Protein AF-0000000083204564 (afdb_homodimer)

Structure (mmCIF, N/CA/C/O backbone):
data_AF-0000000083204564-model_v1
#
loop_
_entity.id
_entity.type
_entity.pdbx_description
1 polymer 'Helix-turn-helix transcriptional regulator'
#
loop_
_atom_site.group_PDB
_atom_site.id
_atom_site.type_symbol
_atom_site.label_atom_id
_atom_site.label_alt_id
_atom_site.label_comp_id
_atom_site.label_asym_id
_atom_site.label_entity_id
_atom_site.label_seq_id
_atom_site.pdbx_PDB_ins_code
_atom_site.Cartn_x
_atom_site.Cartn_y
_atom_site.Cartn_z
_atom_site.occupancy
_atom_site.B_iso_or_equiv
_atom_site.auth_seq_id
_atom_site.auth_comp_id
_atom_site.auth_asym_id
_atom_site.auth_atom_id
_atom_site.pdbx_PDB_model_num
ATOM 1 N N . MET A 1 1 ? -6.738 -10.797 14.25 1 51.69 1 MET A N 1
ATOM 2 C CA . MET A 1 1 ? -6.66 -9.344 14.422 1 51.69 1 MET A CA 1
ATOM 3 C C . MET A 1 1 ? -7.289 -8.625 13.242 1 51.69 1 MET A C 1
ATOM 5 O O . MET A 1 1 ? -7.035 -8.977 12.086 1 51.69 1 MET A O 1
ATOM 9 N N . LYS A 1 2 ? -8.352 -8.164 13.484 1 56.91 2 LYS A N 1
ATOM 10 C CA . LYS A 1 2 ? -9.188 -7.559 12.461 1 56.91 2 LYS A CA 1
ATOM 11 C C . LYS A 1 2 ? -8.469 -6.398 11.773 1 56.91 2 LYS A C 1
ATOM 13 O O . LYS A 1 2 ? -7.852 -5.562 12.438 1 56.91 2 LYS A O 1
ATOM 18 N N . PRO A 1 3 ? -8.398 -6.547 10.5 1 61 3 PRO A N 1
ATOM 19 C CA . PRO A 1 3 ? -7.742 -5.41 9.852 1 61 3 PRO A CA 1
ATOM 20 C C . PRO A 1 3 ? -8.453 -4.086 10.117 1 61 3 PRO A C 1
ATOM 22 O O . PRO A 1 3 ? -9.664 -4.07 10.352 1 61 3 PRO A O 1
ATOM 25 N N . THR A 1 4 ? -7.797 -3.029 10.297 1 68.31 4 THR A N 1
ATOM 26 C CA . THR A 1 4 ? -8.344 -1.699 10.555 1 68.31 4 THR A CA 1
ATOM 27 C C . THR A 1 4 ? -9.289 -1.279 9.438 1 68.31 4 THR A C 1
ATOM 29 O O . THR A 1 4 ? -10.305 -0.621 9.688 1 68.31 4 THR A O 1
ATOM 32 N N . ASN A 1 5 ? -9.086 -1.848 8.219 1 80.06 5 ASN A N 1
ATOM 33 C CA . ASN A 1 5 ? -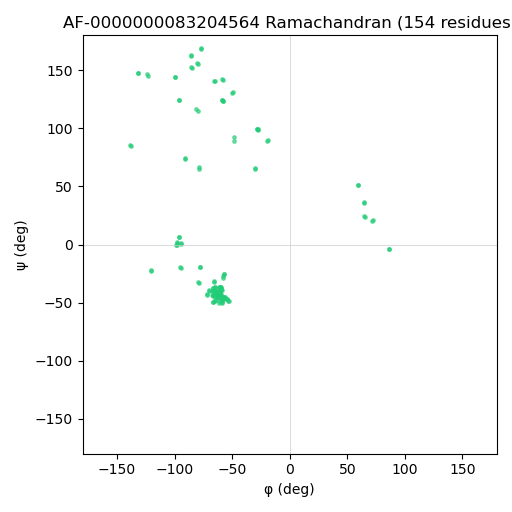9.898 -1.546 7.051 1 80.06 5 ASN A CA 1
ATOM 34 C C . ASN A 1 5 ? -10.234 -2.807 6.258 1 80.06 5 ASN A C 1
ATOM 36 O O . ASN A 1 5 ? -9.555 -3.125 5.281 1 80.06 5 ASN A O 1
ATOM 40 N N . PRO A 1 6 ? -1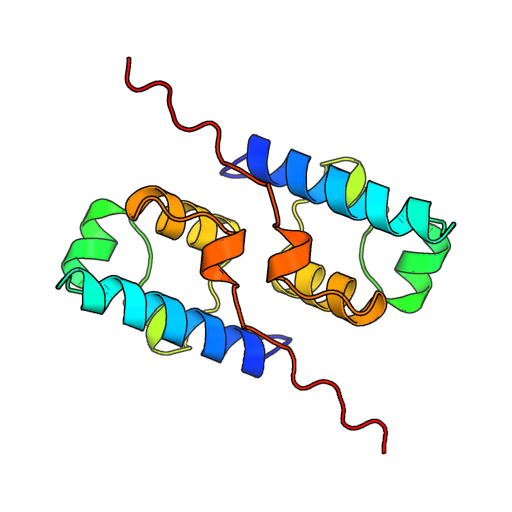1.297 -3.42 6.746 1 85.94 6 PRO A N 1
ATOM 41 C CA . PRO A 1 6 ? -11.625 -4.715 6.148 1 85.94 6 PRO A CA 1
ATOM 42 C C . PRO A 1 6 ? -11.906 -4.621 4.652 1 85.94 6 PRO A C 1
ATOM 44 O O . PRO A 1 6 ? -11.609 -5.555 3.902 1 85.94 6 PRO A O 1
ATOM 47 N N . ILE A 1 7 ? -12.516 -3.574 4.238 1 87.06 7 ILE A N 1
ATOM 48 C CA . ILE A 1 7 ? -12.82 -3.391 2.824 1 87.06 7 ILE A CA 1
ATOM 49 C C . ILE A 1 7 ? -11.523 -3.363 2.02 1 87.06 7 ILE A C 1
ATOM 51 O O . ILE A 1 7 ? -11.414 -4.016 0.979 1 87.06 7 ILE A O 1
ATOM 55 N N . LEU A 1 8 ? -10.539 -2.654 2.518 1 89.88 8 LEU A N 1
ATOM 56 C CA . LEU A 1 8 ? -9.258 -2.555 1.84 1 89.88 8 LEU A CA 1
ATOM 57 C C . LEU A 1 8 ? -8.57 -3.914 1.777 1 89.88 8 LEU A C 1
ATOM 59 O O . LEU A 1 8 ? -7.973 -4.266 0.757 1 89.88 8 LEU A O 1
ATOM 63 N N . VAL A 1 9 ? -8.625 -4.598 2.848 1 89.38 9 VAL A N 1
ATOM 64 C CA . VAL A 1 9 ? -7.988 -5.91 2.912 1 89.38 9 VAL A CA 1
ATOM 65 C C . VAL A 1 9 ? -8.586 -6.824 1.846 1 89.38 9 VAL A C 1
ATOM 67 O O . VAL A 1 9 ? -7.859 -7.516 1.132 1 89.38 9 VAL A O 1
ATOM 70 N N . ASN A 1 10 ? -9.883 -6.797 1.804 1 91.38 10 ASN A N 1
ATOM 71 C CA . ASN A 1 10 ? -10.578 -7.629 0.832 1 91.38 10 ASN A CA 1
ATOM 72 C C . ASN A 1 10 ? -10.219 -7.242 -0.6 1 91.38 10 ASN A C 1
ATOM 74 O O . ASN A 1 10 ? -10.031 -8.109 -1.453 1 91.38 10 ASN A O 1
ATOM 78 N N . LEU A 1 11 ? -10.203 -5.988 -0.84 1 93.06 11 LEU A N 1
ATOM 79 C CA . LEU A 1 11 ? -9.867 -5.496 -2.172 1 93.06 11 LEU A CA 1
ATOM 80 C C . LEU A 1 11 ? -8.453 -5.918 -2.568 1 93.06 11 LEU A C 1
ATOM 82 O O . LEU A 1 11 ? -8.227 -6.344 -3.705 1 93.06 11 LEU A O 1
ATOM 86 N N . VAL A 1 12 ? -7.562 -5.82 -1.667 1 94.75 12 VAL A N 1
ATOM 87 C CA . VAL A 1 12 ? -6.176 -6.195 -1.921 1 94.75 12 VAL A CA 1
ATOM 88 C C . VAL A 1 12 ? -6.09 -7.695 -2.203 1 94.75 12 VAL A C 1
ATOM 90 O O . VAL A 1 12 ? -5.438 -8.117 -3.164 1 94.75 12 VAL A O 1
ATOM 93 N N . ALA A 1 13 ? -6.719 -8.414 -1.349 1 94.56 13 ALA A N 1
ATOM 94 C CA . ALA A 1 13 ? -6.719 -9.867 -1.526 1 94.56 13 ALA A CA 1
ATOM 95 C C . ALA A 1 13 ? -7.277 -10.25 -2.895 1 94.56 13 ALA A C 1
ATOM 97 O O . ALA A 1 13 ? -6.699 -11.086 -3.594 1 94.56 13 ALA A O 1
ATOM 98 N N . GLN A 1 14 ? -8.336 -9.672 -3.254 1 94.81 14 GLN A N 1
ATOM 99 C CA . GLN A 1 14 ? -8.969 -9.945 -4.535 1 94.81 14 GLN A CA 1
ATOM 100 C C . GLN A 1 14 ? -8.062 -9.562 -5.699 1 94.81 14 GLN A C 1
ATOM 102 O O . GLN A 1 14 ? -7.969 -10.289 -6.691 1 94.81 14 GLN A O 1
ATOM 107 N N . ARG A 1 15 ? -7.414 -8.445 -5.578 1 96.12 15 ARG A N 1
ATOM 108 C CA . ARG A 1 15 ? -6.488 -7.98 -6.605 1 96.12 15 ARG A CA 1
ATOM 109 C C . ARG A 1 15 ? -5.336 -8.969 -6.789 1 96.12 15 ARG A C 1
ATOM 111 O O . ARG A 1 15 ? -4.961 -9.289 -7.918 1 96.12 15 ARG A O 1
ATOM 118 N N . MET A 1 16 ? -4.785 -9.406 -5.711 1 97 16 MET A N 1
ATOM 119 C CA . MET A 1 16 ? -3.699 -10.375 -5.766 1 97 16 MET A CA 1
ATOM 120 C C . MET A 1 16 ? -4.152 -11.656 -6.461 1 97 16 MET A C 1
ATOM 122 O O . MET A 1 16 ? -3.434 -12.195 -7.305 1 97 16 MET A O 1
ATOM 126 N N . ARG A 1 17 ? -5.297 -12.039 -6.082 1 97 17 ARG A N 1
ATOM 127 C CA . ARG A 1 17 ? -5.859 -13.242 -6.691 1 97 17 ARG A CA 1
ATOM 128 C C . ARG A 1 17 ? -6.051 -13.062 -8.195 1 97 17 ARG A C 1
ATOM 130 O O . ARG A 1 17 ? -5.656 -13.914 -8.984 1 97 17 ARG A O 1
ATOM 137 N N . GLU A 1 18 ? -6.668 -12 -8.57 1 97.19 18 GLU A N 1
ATOM 138 C CA . GLU A 1 18 ? -6.934 -11.711 -9.977 1 97.19 18 GLU A CA 1
ATOM 139 C C . GLU A 1 18 ? -5.645 -11.711 -10.797 1 97.19 18 GLU A C 1
ATOM 141 O O . GLU A 1 18 ? -5.586 -12.312 -11.875 1 97.19 18 GLU A O 1
ATOM 146 N N . ILE A 1 19 ? -4.648 -11.094 -10.328 1 97.06 19 ILE A N 1
ATOM 147 C CA . ILE A 1 19 ? -3.373 -10.992 -11.031 1 97.06 19 ILE A CA 1
ATOM 148 C C . ILE A 1 19 ? -2.723 -12.367 -11.117 1 97.06 19 ILE A C 1
ATOM 150 O O . ILE A 1 19 ? -2.227 -12.766 -12.172 1 97.06 19 ILE A O 1
ATOM 154 N N . ARG A 1 20 ? -2.682 -12.984 -9.992 1 97.5 20 ARG A N 1
ATOM 155 C CA . ARG A 1 20 ? -2.115 -14.328 -9.977 1 97.5 20 ARG A CA 1
ATOM 156 C C . ARG A 1 20 ? -2.795 -15.219 -11.016 1 97.5 20 ARG A C 1
ATOM 158 O O . ARG A 1 20 ? -2.123 -15.898 -11.789 1 97.5 20 ARG A O 1
ATOM 165 N N . GLU A 1 21 ? -4.121 -15.195 -11.016 1 97.62 21 GLU A N 1
ATOM 166 C CA . GLU A 1 21 ? -4.91 -16.031 -11.914 1 97.62 21 GLU A CA 1
ATOM 167 C C . GLU A 1 21 ? -4.723 -15.617 -13.367 1 97.62 21 GLU A C 1
ATOM 169 O O . GLU A 1 21 ? -4.73 -16.453 -14.266 1 97.62 21 GLU A O 1
ATOM 174 N N . GLN A 1 22 ? -4.621 -14.383 -13.617 1 97.25 22 GLN A N 1
ATOM 175 C CA . GLN A 1 22 ? -4.391 -13.867 -14.961 1 97.25 22 GLN A CA 1
ATOM 176 C C . GLN A 1 22 ? -3.1 -14.438 -15.555 1 97.25 22 GLN A C 1
ATOM 178 O O . GLN A 1 22 ? -2.984 -14.586 -16.766 1 97.25 22 GLN A O 1
ATOM 183 N N . HIS A 1 23 ? -2.154 -14.766 -14.734 1 97.19 23 HIS A N 1
ATOM 184 C CA . HIS A 1 23 ? -0.875 -15.312 -15.172 1 97.19 23 HIS A CA 1
ATOM 185 C C . HIS A 1 23 ? -0.863 -16.844 -15.07 1 97.19 23 HIS A C 1
ATOM 187 O O . HIS A 1 23 ? 0.183 -17.469 -15.242 1 97.19 23 HIS A O 1
ATOM 193 N N . ASP A 1 24 ? -2.002 -17.391 -14.602 1 97.88 24 ASP A N 1
ATOM 194 C CA . ASP A 1 24 ? -2.199 -18.828 -14.484 1 97.88 24 ASP A CA 1
ATOM 195 C C . ASP A 1 24 ? -1.244 -19.438 -13.461 1 97.88 24 ASP A C 1
ATOM 197 O O . ASP A 1 24 ? -0.662 -20.5 -13.695 1 97.88 24 ASP A O 1
ATOM 201 N N . HIS A 1 25 ? -1.015 -18.688 -12.453 1 97.94 25 HIS A N 1
ATOM 202 C CA . HIS A 1 25 ? -0.165 -19.188 -11.375 1 97.94 25 HIS A CA 1
ATOM 203 C C . HIS A 1 25 ? -0.999 -19.688 -10.203 1 97.94 25 HIS A C 1
ATOM 205 O O . HIS A 1 25 ? -2.059 -19.141 -9.906 1 97.94 25 HIS A O 1
ATOM 211 N N . THR A 1 26 ? -0.468 -20.703 -9.648 1 97.5 26 THR A N 1
ATOM 212 C CA . THR A 1 26 ? -1.088 -21.203 -8.422 1 97.5 26 THR A CA 1
ATOM 213 C C . THR A 1 26 ? -0.565 -20.453 -7.203 1 97.5 26 THR A C 1
ATOM 215 O O . THR A 1 26 ? 0.447 -19.75 -7.289 1 97.5 26 THR A O 1
ATOM 218 N N . GLN A 1 27 ? -1.292 -20.578 -6.121 1 97.38 27 GLN A N 1
ATOM 219 C CA . GLN A 1 27 ? -0.828 -19.969 -4.875 1 97.38 27 GLN A CA 1
ATOM 220 C C . GLN A 1 27 ? 0.522 -20.547 -4.457 1 97.38 27 GLN A C 1
ATOM 222 O O . GLN A 1 27 ? 1.396 -19.812 -3.986 1 97.38 27 GLN A O 1
ATOM 227 N N . GLU A 1 28 ? 0.643 -21.859 -4.723 1 96.88 28 GLU A N 1
ATOM 228 C CA . GLU A 1 28 ? 1.878 -22.547 -4.379 1 96.88 28 GLU A CA 1
ATOM 229 C C . GLU A 1 28 ? 3.051 -22.047 -5.207 1 96.88 28 GLU A C 1
ATOM 231 O O . GLU A 1 28 ? 4.137 -21.797 -4.672 1 96.88 28 GLU A O 1
ATOM 236 N N . TYR A 1 29 ? 2.793 -21.906 -6.445 1 97.62 29 TYR A N 1
ATOM 237 C CA . TYR A 1 29 ? 3.826 -21.391 -7.336 1 97.62 29 TYR A CA 1
ATOM 238 C C . TYR A 1 29 ? 4.293 -20.016 -6.891 1 97.62 29 TYR A C 1
ATOM 240 O O . TYR A 1 29 ? 5.496 -19.766 -6.77 1 97.62 29 TYR A O 1
ATOM 248 N N . LEU A 1 30 ? 3.398 -19.156 -6.656 1 97.25 30 LEU A N 1
ATOM 249 C CA . LEU A 1 30 ? 3.709 -17.797 -6.258 1 97.25 30 LEU A CA 1
ATOM 250 C C . LEU A 1 30 ? 4.434 -17.766 -4.914 1 97.25 30 LEU A C 1
ATOM 252 O O . LEU A 1 30 ? 5.43 -17.062 -4.754 1 97.25 30 LEU A O 1
ATOM 256 N N . SER A 1 31 ? 3.945 -18.516 -3.996 1 97.25 31 SER A N 1
ATOM 257 C CA . SER A 1 31 ? 4.559 -18.578 -2.674 1 97.25 31 SER A CA 1
ATOM 258 C C . SER A 1 31 ? 5.992 -19.094 -2.756 1 97.25 31 SER A C 1
ATOM 260 O O . SER A 1 31 ? 6.887 -18.562 -2.1 1 97.25 31 SER A O 1
ATOM 262 N N . ASN A 1 32 ? 6.23 -20.078 -3.572 1 97.06 32 ASN A N 1
ATOM 263 C CA . ASN A 1 32 ? 7.559 -20.656 -3.732 1 97.06 32 ASN A CA 1
ATOM 264 C C . ASN A 1 32 ? 8.539 -19.656 -4.344 1 97.06 32 ASN A C 1
ATOM 266 O O . ASN A 1 32 ? 9.719 -19.656 -3.996 1 97.06 32 ASN A O 1
ATOM 270 N N . ASN A 1 33 ? 8.031 -18.812 -5.164 1 96.5 33 ASN A N 1
ATOM 271 C CA . ASN A 1 33 ? 8.898 -17.906 -5.91 1 96.5 33 ASN A CA 1
ATOM 272 C C . ASN A 1 33 ? 9.055 -16.562 -5.203 1 96.5 33 ASN A C 1
ATOM 274 O O . ASN A 1 33 ? 10.031 -15.844 -5.43 1 96.5 33 ASN A O 1
ATOM 278 N N . THR A 1 34 ? 8.156 -16.219 -4.328 1 96.06 34 THR A N 1
ATOM 279 C CA . THR A 1 34 ? 8.188 -14.906 -3.711 1 96.06 34 THR A CA 1
ATOM 280 C C . THR A 1 34 ? 8.312 -15.016 -2.195 1 96.06 34 THR A C 1
ATOM 282 O O . THR A 1 34 ? 8.602 -14.031 -1.515 1 96.06 34 THR A O 1
ATOM 285 N N . HIS A 1 35 ? 7.926 -16.188 -1.647 1 96.25 35 HIS A N 1
ATOM 286 C CA . HIS A 1 35 ? 7.926 -16.453 -0.213 1 96.25 35 HIS A CA 1
ATOM 287 C C . HIS A 1 35 ? 6.812 -15.688 0.491 1 96.25 35 HIS A C 1
ATOM 289 O O . HIS A 1 35 ? 6.898 -15.422 1.692 1 96.25 35 HIS A O 1
ATOM 295 N N . LEU A 1 36 ? 5.891 -15.32 -0.237 1 96.44 36 LEU A N 1
ATOM 296 C CA . LEU A 1 36 ? 4.707 -14.672 0.32 1 96.44 36 LEU A CA 1
ATOM 297 C C . LEU A 1 36 ? 3.686 -15.703 0.783 1 96.44 36 LEU A C 1
ATOM 299 O O . LEU A 1 36 ? 3.598 -16.797 0.215 1 96.44 36 LEU A O 1
ATOM 303 N N . LYS A 1 37 ? 2.967 -15.258 1.741 1 95.56 37 LYS A N 1
ATOM 304 C CA . LYS A 1 37 ? 1.906 -16.125 2.252 1 95.56 37 LYS A CA 1
ATOM 305 C C . LYS A 1 37 ? 0.595 -15.875 1.509 1 95.56 37 LYS A C 1
ATOM 307 O O . LYS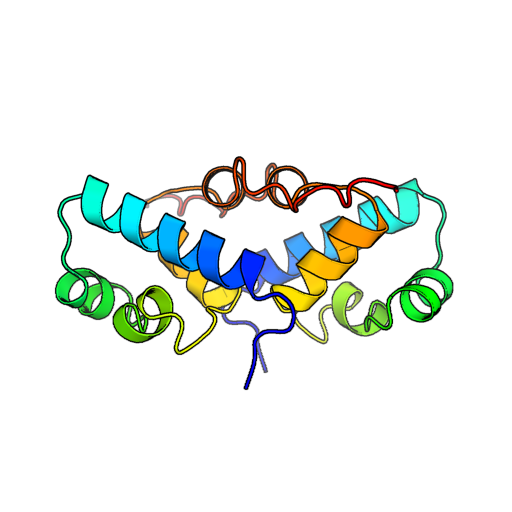 A 1 37 ? -0.399 -15.469 2.111 1 95.56 37 LYS A O 1
ATOM 312 N N . ILE A 1 38 ? 0.565 -16.344 0.349 1 96.5 38 ILE A N 1
ATOM 313 C CA . ILE A 1 38 ? -0.497 -16 -0.59 1 96.5 38 ILE A CA 1
ATOM 314 C C . ILE A 1 38 ? -1.821 -16.578 -0.105 1 96.5 38 ILE A C 1
ATOM 316 O O . ILE A 1 38 ? -2.855 -15.906 -0.141 1 96.5 38 ILE A O 1
ATOM 320 N N . TRP A 1 39 ? -1.835 -17.766 0.343 1 95.38 39 TRP A N 1
ATOM 321 C CA . TRP A 1 39 ? -3.045 -18.406 0.844 1 95.38 39 TRP A CA 1
ATOM 322 C C . TRP A 1 39 ? -3.672 -17.594 1.968 1 95.38 39 TRP A C 1
ATOM 324 O O . TRP A 1 39 ? -4.883 -17.359 1.979 1 95.38 39 TRP A O 1
ATOM 334 N N . ASP A 1 40 ? -2.85 -17.141 2.875 1 95.44 40 ASP A N 1
ATOM 335 C CA . ASP A 1 40 ? -3.318 -16.359 4.016 1 95.44 40 ASP A CA 1
ATOM 336 C C . ASP A 1 40 ? -3.908 -15.023 3.561 1 95.44 40 ASP A C 1
ATOM 338 O O . ASP A 1 40 ? -4.898 -14.547 4.125 1 95.44 40 ASP A O 1
ATOM 342 N N . TYR A 1 41 ? -3.346 -14.43 2.559 1 94.38 41 TYR A N 1
ATOM 343 C CA . TYR A 1 41 ? -3.811 -13.141 2.059 1 94.38 41 TYR A CA 1
ATOM 344 C C . TYR A 1 41 ? -5.145 -13.289 1.333 1 94.38 41 TYR A C 1
ATOM 346 O O . TYR A 1 41 ? -6.082 -12.531 1.591 1 94.38 41 TYR A O 1
ATOM 354 N N . GLU A 1 42 ? -5.203 -14.297 0.564 1 94.69 42 GLU A N 1
ATOM 355 C CA . GLU A 1 42 ? -6.363 -14.453 -0.306 1 94.69 42 GLU A CA 1
ATOM 356 C C . GLU A 1 42 ? -7.566 -14.992 0.47 1 94.69 42 GLU A C 1
ATOM 358 O O . GLU A 1 42 ? -8.703 -14.891 0.007 1 94.69 42 GLU A O 1
ATOM 363 N N . SER A 1 43 ? -7.258 -15.57 1.588 1 92.44 43 SER A N 1
ATOM 364 C CA . SER A 1 43 ? -8.344 -16.047 2.439 1 92.44 43 SER A CA 1
ATOM 365 C C . SER A 1 43 ? -8.711 -15 3.492 1 92.44 43 SER A C 1
ATOM 367 O O . SER A 1 43 ? -9.531 -15.266 4.375 1 92.44 43 SER A O 1
ATOM 369 N N . GLU A 1 44 ? -8.078 -13.914 3.465 1 86.94 44 GLU A N 1
ATOM 370 C CA . GLU A 1 44 ? -8.336 -12.773 4.34 1 86.94 44 GLU A CA 1
ATOM 371 C C . GLU A 1 44 ? -8.047 -13.125 5.797 1 86.94 44 GLU A C 1
ATOM 373 O O . GLU A 1 44 ? -8.688 -12.586 6.707 1 86.94 44 GLU A O 1
ATOM 378 N N . GLN A 1 45 ? -7.203 -14.102 5.914 1 87.81 45 GLN A N 1
ATOM 379 C CA . GLN A 1 45 ? -6.758 -14.469 7.254 1 87.81 45 GLN A CA 1
ATOM 380 C C . GLN A 1 45 ? -5.684 -13.508 7.762 1 87.81 45 GLN A C 1
ATOM 382 O O . GLN A 1 45 ? -5.586 -13.258 8.961 1 87.81 45 GLN A O 1
ATOM 387 N N . LYS A 1 46 ? -4.902 -13.047 6.836 1 89.81 46 LYS A N 1
ATOM 388 C CA . LYS A 1 46 ? -3.855 -12.078 7.133 1 89.81 46 LYS A CA 1
ATOM 389 C C . LYS A 1 46 ? -3.896 -10.906 6.152 1 89.81 46 LYS A C 1
ATOM 391 O O . LYS A 1 46 ? -4.305 -11.07 5 1 89.81 46 LYS A O 1
ATOM 396 N N . PHE A 1 47 ? -3.535 -9.781 6.633 1 88.06 47 PHE A N 1
ATOM 397 C CA . PHE A 1 47 ? -3.441 -8.617 5.758 1 88.06 47 PHE A CA 1
ATOM 398 C C . PHE A 1 47 ? -2.008 -8.414 5.281 1 88.06 47 PHE A C 1
ATOM 400 O O . PHE A 1 47 ? -1.079 -8.375 6.094 1 88.06 47 PHE A O 1
ATOM 407 N N . PRO A 1 48 ? -1.916 -8.383 3.988 1 93 48 PRO A N 1
ATOM 408 C CA . PRO A 1 48 ? -0.556 -8.164 3.494 1 93 48 PRO A CA 1
ATOM 409 C C . PRO A 1 48 ? -0.015 -6.781 3.865 1 93 48 PRO A C 1
ATOM 411 O O . PRO A 1 48 ? -0.768 -5.805 3.883 1 93 48 PRO A O 1
ATOM 414 N N . SER A 1 49 ? 1.253 -6.793 4.211 1 91.19 49 SER A N 1
ATOM 415 C CA . SER A 1 49 ? 1.924 -5.52 4.453 1 91.19 49 SER A CA 1
ATOM 416 C C . SER A 1 49 ? 2.283 -4.824 3.145 1 91.19 49 SER A C 1
ATOM 418 O O . SER A 1 49 ? 2.184 -5.422 2.07 1 91.19 49 SER A O 1
ATOM 420 N N . LEU A 1 50 ? 2.648 -3.639 3.291 1 92.56 50 LEU A N 1
ATOM 421 C CA . LEU A 1 50 ? 3.111 -2.924 2.107 1 92.56 50 LEU A CA 1
ATOM 422 C C . LEU A 1 50 ? 4.336 -3.604 1.504 1 92.56 50 LEU A C 1
ATOM 424 O O . LEU A 1 50 ? 4.5 -3.623 0.282 1 92.56 50 LEU A O 1
ATOM 428 N N . GLY A 1 51 ? 5.18 -4.109 2.346 1 91.56 51 GLY A N 1
ATOM 429 C CA . GLY A 1 51 ? 6.34 -4.852 1.874 1 91.56 51 GLY A CA 1
ATOM 430 C C . GLY A 1 51 ? 5.973 -6.07 1.047 1 91.56 51 GLY A C 1
ATOM 431 O O . GLY A 1 51 ? 6.566 -6.316 -0.003 1 91.56 51 GLY A O 1
ATOM 432 N N . SER A 1 52 ? 4.984 -6.773 1.523 1 93.94 52 SER A N 1
ATOM 433 C CA . SER A 1 52 ? 4.539 -7.961 0.801 1 93.94 52 SER A CA 1
ATOM 434 C C . SER A 1 52 ? 3.902 -7.59 -0.534 1 93.94 52 SER A C 1
ATOM 436 O O . SER A 1 52 ? 4.121 -8.266 -1.541 1 93.94 52 SER A O 1
ATOM 438 N N . ILE A 1 53 ? 3.156 -6.547 -0.483 1 94.75 53 ILE A N 1
ATOM 439 C CA . ILE A 1 53 ? 2.5 -6.09 -1.704 1 94.75 53 ILE A CA 1
ATOM 440 C C . ILE A 1 53 ? 3.551 -5.637 -2.715 1 94.75 53 ILE A C 1
ATOM 442 O O . ILE A 1 53 ? 3.443 -5.93 -3.908 1 94.75 53 ILE A O 1
ATOM 446 N N . SER A 1 54 ? 4.555 -4.98 -2.256 1 93.38 54 SER A N 1
ATOM 447 C CA . SER A 1 54 ? 5.637 -4.531 -3.123 1 93.38 54 SER A CA 1
ATOM 448 C C . SER A 1 54 ? 6.359 -5.711 -3.764 1 93.38 54 SER A C 1
ATOM 450 O O . SER A 1 54 ? 6.676 -5.68 -4.957 1 93.38 54 SER A O 1
ATOM 452 N N . LYS A 1 55 ? 6.613 -6.691 -2.994 1 93.31 55 LYS A N 1
ATOM 453 C CA . LYS A 1 55 ? 7.258 -7.895 -3.506 1 93.31 55 LYS A CA 1
ATOM 454 C C . LYS A 1 55 ? 6.398 -8.57 -4.566 1 93.31 55 LYS A C 1
ATOM 456 O O . LYS A 1 55 ? 6.91 -9.039 -5.59 1 93.31 55 LYS A O 1
ATOM 461 N N . PHE A 1 56 ? 5.148 -8.633 -4.254 1 95.31 56 PHE A N 1
ATOM 462 C CA . PHE A 1 56 ? 4.184 -9.195 -5.199 1 95.31 56 PHE A CA 1
ATOM 463 C C . PHE A 1 56 ? 4.215 -8.43 -6.516 1 95.31 56 PHE A C 1
ATOM 465 O O . PHE A 1 56 ? 4.289 -9.031 -7.59 1 95.31 56 PHE A O 1
ATOM 472 N N . CYS A 1 57 ? 4.191 -7.172 -6.441 1 95.38 57 CYS A N 1
ATOM 473 C CA . CYS A 1 57 ? 4.203 -6.309 -7.617 1 95.38 57 CYS A CA 1
ATOM 474 C C . CYS A 1 57 ? 5.504 -6.461 -8.391 1 95.38 57 CYS A C 1
ATOM 476 O O . CYS A 1 57 ? 5.496 -6.48 -9.625 1 95.38 57 CYS A O 1
ATOM 478 N N . GLU A 1 58 ? 6.59 -6.578 -7.707 1 92.81 58 GLU A N 1
ATOM 479 C CA . GLU A 1 58 ? 7.887 -6.777 -8.344 1 92.81 58 GLU A CA 1
ATOM 480 C C . GLU A 1 58 ? 7.922 -8.086 -9.133 1 92.81 58 GLU A C 1
ATOM 482 O O . GLU A 1 58 ? 8.414 -8.117 -10.266 1 92.81 58 GLU A O 1
ATOM 487 N N . PHE A 1 59 ? 7.395 -9.016 -8.5 1 94.75 59 PHE A N 1
ATOM 488 C CA . PHE A 1 59 ? 7.383 -10.328 -9.133 1 94.75 59 PHE A CA 1
ATOM 489 C C . PHE A 1 59 ? 6.613 -10.289 -10.445 1 94.75 59 PHE A C 1
ATOM 491 O O . PHE A 1 59 ? 7.043 -10.875 -11.438 1 94.75 59 PHE A O 1
ATOM 498 N N . TYR A 1 60 ? 5.484 -9.531 -10.484 1 96.38 60 TYR A N 1
ATOM 499 C CA . TYR A 1 60 ? 4.617 -9.508 -11.656 1 96.38 60 TYR A CA 1
ATOM 500 C C . TYR A 1 60 ? 4.914 -8.289 -12.523 1 96.38 60 TYR A C 1
ATOM 502 O O . TYR A 1 60 ? 4.215 -8.039 -13.508 1 96.38 60 TYR A O 1
ATOM 510 N N . ASP A 1 61 ? 5.82 -7.535 -12.172 1 93.75 61 ASP A N 1
ATOM 511 C CA . ASP A 1 61 ? 6.23 -6.344 -12.906 1 93.75 61 ASP A CA 1
ATOM 512 C C . ASP A 1 61 ? 5.07 -5.363 -13.055 1 93.75 61 ASP A C 1
ATOM 514 O O . ASP A 1 61 ? 4.77 -4.918 -14.164 1 93.75 61 ASP A O 1
ATOM 518 N N . ILE A 1 62 ? 4.469 -5.086 -11.961 1 93.75 62 ILE A N 1
ATOM 519 C CA . ILE A 1 62 ? 3.383 -4.113 -11.914 1 93.75 62 ILE A CA 1
ATOM 520 C C . ILE A 1 62 ? 3.719 -3.016 -10.906 1 93.75 62 ILE A C 1
ATOM 522 O O . ILE A 1 62 ? 4.387 -3.271 -9.898 1 93.75 62 ILE A O 1
ATOM 526 N N . SER A 1 63 ? 3.285 -1.848 -11.258 1 93.75 63 SER A N 1
ATOM 527 C CA . SER A 1 63 ? 3.525 -0.742 -10.336 1 93.75 63 SER A CA 1
ATOM 528 C C . SER A 1 63 ? 2.512 -0.744 -9.195 1 93.75 63 SER A C 1
ATOM 530 O O . SER A 1 63 ? 1.416 -1.29 -9.328 1 93.75 63 SER A O 1
ATOM 532 N N . LEU A 1 64 ? 2.844 -0.193 -8.117 1 94.62 64 LEU A N 1
ATOM 533 C CA . LEU A 1 64 ? 1.902 -0.032 -7.012 1 94.62 64 LEU A CA 1
ATOM 534 C C . LEU A 1 64 ? 0.7 0.803 -7.438 1 94.62 64 LEU A C 1
ATOM 536 O O . LEU A 1 64 ? -0.429 0.531 -7.023 1 94.62 64 LEU A O 1
ATOM 540 N N . GLU A 1 65 ? 0.987 1.788 -8.227 1 94.25 65 GLU A N 1
ATOM 541 C CA . GLU A 1 65 ? -0.082 2.6 -8.797 1 94.25 65 GLU A CA 1
ATOM 542 C C . GLU A 1 65 ? -1.104 1.73 -9.523 1 94.25 65 GLU A C 1
ATOM 544 O O . GLU A 1 65 ? -2.305 1.824 -9.258 1 94.25 65 GLU A O 1
ATOM 549 N N . ASP A 1 66 ? -0.585 0.853 -10.32 1 93.94 66 ASP A N 1
ATOM 550 C CA . ASP A 1 66 ? -1.458 -0.032 -11.086 1 93.94 66 ASP A CA 1
ATOM 551 C C . ASP A 1 66 ? -2.145 -1.049 -10.172 1 93.94 66 ASP A C 1
ATOM 553 O O . ASP A 1 66 ? -3.312 -1.386 -10.383 1 93.94 66 ASP A O 1
ATOM 557 N N . PHE A 1 67 ? -1.42 -1.506 -9.258 1 95.56 67 PHE A N 1
ATOM 558 C CA . PHE A 1 67 ? -1.97 -2.486 -8.336 1 95.56 67 PHE A CA 1
ATOM 559 C C . PHE A 1 67 ? -3.176 -1.917 -7.594 1 95.56 67 PHE A C 1
ATOM 561 O O . PHE A 1 67 ? -4.188 -2.602 -7.43 1 95.56 67 PHE A O 1
ATOM 568 N N . PHE A 1 68 ? -3.09 -0.659 -7.23 1 95.19 68 PHE A N 1
ATOM 569 C CA . PHE A 1 68 ? -4.145 -0.064 -6.418 1 95.19 68 PHE A CA 1
ATOM 570 C C . PHE A 1 68 ? -5.148 0.679 -7.289 1 95.19 68 PHE A C 1
ATOM 572 O O . PHE A 1 68 ? -6.043 1.356 -6.777 1 95.19 68 PHE A O 1
ATOM 579 N N . ALA A 1 69 ? -4.973 0.549 -8.531 1 92.88 69 ALA A N 1
ATOM 580 C CA . ALA A 1 69 ? -5.867 1.239 -9.453 1 92.88 69 ALA A CA 1
ATOM 581 C C . ALA A 1 69 ? -7.316 0.826 -9.227 1 92.88 69 ALA A C 1
ATOM 583 O O . ALA A 1 69 ? -7.625 -0.366 -9.148 1 92.88 69 ALA A O 1
ATOM 584 N N . GLY A 1 70 ? -8.125 1.871 -8.977 1 87.31 70 GLY A N 1
ATOM 585 C CA . GLY A 1 70 ? -9.555 1.611 -8.883 1 87.31 70 GLY A CA 1
ATOM 586 C C . GLY A 1 70 ? -10 1.197 -7.496 1 87.31 70 GLY A C 1
ATOM 587 O O . GLY A 1 70 ? -11.188 0.952 -7.266 1 87.31 70 GLY A O 1
ATOM 588 N N . MET A 1 71 ? -9.078 1.049 -6.586 1 83.25 71 MET A N 1
ATOM 589 C CA . MET A 1 71 ? -9.445 0.643 -5.234 1 83.25 71 MET A CA 1
ATOM 590 C C . MET A 1 71 ? -10 1.823 -4.441 1 83.25 71 MET A C 1
ATOM 592 O O . MET A 1 71 ? -9.266 2.756 -4.113 1 83.25 71 MET A O 1
ATOM 596 N N . THR A 1 72 ? -11.062 2.287 -4.871 1 67.56 72 T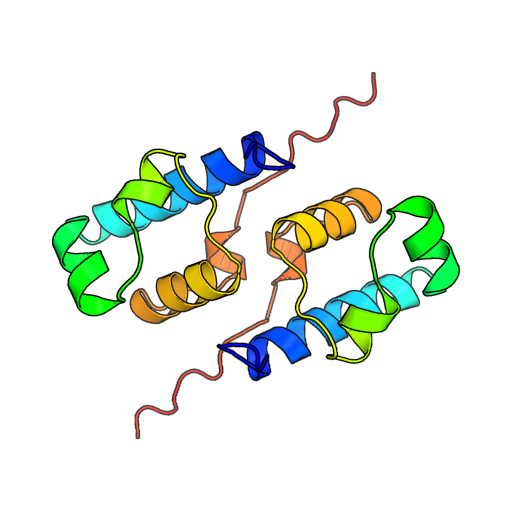HR A N 1
ATOM 597 C CA . THR A 1 72 ? -11.664 3.477 -4.277 1 67.56 72 THR A CA 1
ATOM 598 C C . THR A 1 72 ? -12.406 3.125 -2.992 1 67.56 72 THR A C 1
ATOM 600 O O . THR A 1 72 ? -12.906 2.008 -2.842 1 67.56 72 THR A O 1
ATOM 603 N N . TYR A 1 73 ? -11.797 3.744 -1.86 1 58.75 73 TYR A N 1
ATOM 604 C CA . TYR A 1 73 ? -12.648 3.631 -0.681 1 58.75 73 TYR A CA 1
ATOM 605 C C . TYR A 1 73 ? -14.07 4.078 -0.992 1 58.75 73 TYR A C 1
ATOM 607 O O . TYR A 1 73 ? -14.289 4.93 -1.857 1 58.75 73 TYR A O 1
ATOM 615 N N . PRO A 1 74 ? -15.023 3.232 -0.6 1 49.66 74 PRO A N 1
ATOM 616 C CA . PRO A 1 74 ? -16.344 3.838 -0.761 1 49.66 74 PRO A CA 1
ATOM 617 C C . PRO A 1 74 ? -16.422 5.246 -0.175 1 49.66 74 PRO A C 1
ATOM 619 O O . PRO A 1 74 ? -15.883 5.504 0.903 1 49.66 74 PRO A O 1
ATOM 622 N N . LYS A 1 75 ? -16.141 6.223 -1.108 1 46.16 75 LYS A N 1
ATOM 623 C CA . LYS A 1 75 ? -16.438 7.547 -0.573 1 46.16 75 LYS A CA 1
ATOM 624 C C . LYS A 1 75 ? -17.547 7.48 0.468 1 46.16 75 LYS A C 1
ATOM 626 O O . LYS A 1 75 ? -18.516 6.719 0.312 1 46.16 75 LYS A O 1
ATOM 631 N N . GLY A 1 76 ? -17.266 7.473 1.73 1 40.09 76 GLY A N 1
ATOM 632 C CA . GLY A 1 76 ? -18.422 7.73 2.58 1 40.09 76 GLY A CA 1
ATOM 633 C C . GLY A 1 76 ? -19.484 8.562 1.896 1 40.09 76 GLY A C 1
ATOM 634 O O . GLY A 1 76 ? -19.172 9.461 1.115 1 40.09 76 GLY A O 1
ATOM 635 N N . GLN A 1 77 ? -20.438 7.949 1.424 1 37.5 77 GLN A N 1
ATOM 636 C CA . GLN A 1 77 ? -21.703 8.672 1.253 1 37.5 77 GLN A CA 1
ATOM 637 C C . GLN A 1 77 ? -21.844 9.766 2.311 1 37.5 77 GLN A C 1
ATOM 639 O O . GLN A 1 77 ? -21.828 9.484 3.51 1 37.5 77 GLN A O 1
ATOM 644 N N . LYS A 1 78 ? -20.953 10.875 2.352 1 36.94 78 LYS A N 1
ATOM 645 C CA . LYS A 1 78 ? -21.562 11.93 3.156 1 36.94 78 LYS A CA 1
ATOM 646 C C . LYS A 1 78 ? -23.078 11.727 3.27 1 36.94 78 LYS A C 1
ATOM 648 O O . LYS A 1 78 ? -23.781 11.727 2.262 1 36.94 78 LYS A O 1
ATOM 653 N N . LYS A 1 79 ? -23.547 10.984 4.273 1 30.62 79 LYS A N 1
ATOM 654 C CA . LYS A 1 79 ? -24.922 11.375 4.586 1 30.62 79 LYS A CA 1
ATOM 655 C C . LYS A 1 79 ? -25.031 12.883 4.773 1 30.62 79 LYS A C 1
ATOM 657 O O . LYS A 1 79 ? -24.125 13.516 5.324 1 30.62 79 LYS A O 1
ATOM 662 N N . MET B 1 1 ? 14.5 -1.785 12.773 1 51.06 1 MET B N 1
ATOM 663 C CA . MET B 1 1 ? 14.203 -2.875 11.852 1 51.06 1 MET B CA 1
ATOM 664 C C . MET B 1 1 ? 14.094 -2.361 10.422 1 51.06 1 MET B C 1
ATOM 666 O O . MET B 1 1 ? 13.445 -1.344 10.164 1 51.06 1 MET B O 1
ATOM 670 N N . LYS B 1 2 ? 15.047 -2.635 9.766 1 56.25 2 LYS B N 1
ATOM 671 C CA . LYS B 1 2 ? 15.242 -2.109 8.422 1 56.25 2 LYS B CA 1
ATOM 672 C C . LYS B 1 2 ? 14.086 -2.506 7.504 1 56.25 2 LYS B C 1
ATOM 674 O O . LYS B 1 2 ? 13.648 -3.656 7.52 1 56.25 2 LYS B O 1
ATOM 679 N N . PRO B 1 3 ? 13.531 -1.491 6.957 1 60.75 3 PRO B N 1
ATOM 680 C CA . PRO B 1 3 ? 12.461 -1.892 6.043 1 60.75 3 PRO B CA 1
ATOM 681 C C . PRO B 1 3 ? 12.945 -2.824 4.938 1 60.75 3 PRO B C 1
ATOM 683 O O . PRO B 1 3 ? 14.125 -2.791 4.566 1 60.75 3 PRO B O 1
ATOM 686 N N . THR B 1 4 ? 12.234 -3.779 4.535 1 68 4 THR B N 1
ATOM 687 C CA . THR B 1 4 ? 12.562 -4.742 3.492 1 68 4 THR B CA 1
ATOM 688 C C . THR B 1 4 ? 12.867 -4.031 2.176 1 68 4 THR B C 1
ATOM 690 O O . THR B 1 4 ? 13.734 -4.461 1.418 1 68 4 THR B O 1
ATOM 693 N N . ASN B 1 5 ? 12.297 -2.814 2.012 1 80.19 5 ASN B N 1
ATOM 694 C CA . ASN B 1 5 ? 12.477 -2.014 0.805 1 80.19 5 ASN B CA 1
ATOM 695 C C . ASN B 1 5 ? 12.688 -0.54 1.137 1 80.19 5 ASN B C 1
ATOM 697 O O . ASN B 1 5 ? 11.742 0.249 1.109 1 80.19 5 ASN B O 1
ATOM 701 N N . PRO B 1 6 ? 13.961 -0.265 1.394 1 86.12 6 PRO B N 1
ATOM 702 C CA . PRO B 1 6 ? 14.258 1.091 1.861 1 86.12 6 PRO B CA 1
ATOM 703 C C . PRO B 1 6 ? 13.859 2.164 0.85 1 86.12 6 PRO B C 1
ATOM 705 O O . PRO B 1 6 ? 13.461 3.266 1.237 1 86.12 6 PRO B O 1
ATOM 708 N N . ILE B 1 7 ? 14.016 1.877 -0.381 1 87.12 7 ILE B N 1
ATOM 709 C CA . ILE B 1 7 ? 13.656 2.836 -1.42 1 87.12 7 ILE B CA 1
ATOM 710 C C . ILE B 1 7 ? 12.164 3.148 -1.339 1 87.12 7 ILE B C 1
ATOM 712 O O . ILE B 1 7 ? 11.766 4.312 -1.396 1 87.12 7 ILE B O 1
ATOM 716 N N . LEU B 1 8 ? 11.367 2.127 -1.168 1 89.94 8 LEU B N 1
ATOM 717 C CA . LEU B 1 8 ? 9.922 2.303 -1.072 1 89.94 8 LEU B CA 1
ATOM 718 C C . LEU B 1 8 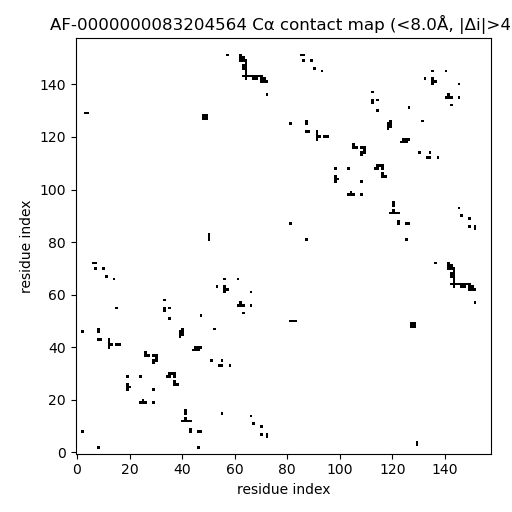? 9.555 3.119 0.161 1 89.94 8 LEU B C 1
ATOM 720 O O . LEU B 1 8 ? 8.672 3.977 0.102 1 89.94 8 LEU B O 1
ATOM 724 N N . VAL B 1 9 ? 10.188 2.816 1.219 1 89.44 9 VAL B N 1
ATOM 725 C CA . VAL B 1 9 ? 9.914 3.523 2.465 1 89.44 9 VAL B CA 1
ATOM 726 C C . VAL B 1 9 ? 10.18 5.016 2.283 1 89.44 9 VAL B C 1
ATOM 728 O O . VAL B 1 9 ? 9.367 5.852 2.691 1 89.44 9 VAL B O 1
ATOM 731 N N . ASN B 1 10 ? 11.297 5.277 1.701 1 91.5 10 ASN B N 1
ATOM 732 C CA . ASN B 1 10 ? 11.68 6.668 1.472 1 91.5 10 ASN B CA 1
ATOM 733 C C . ASN B 1 10 ? 10.688 7.375 0.552 1 91.5 10 ASN B C 1
ATOM 735 O O . ASN B 1 10 ? 10.328 8.531 0.785 1 91.5 10 ASN B O 1
ATOM 739 N N . LEU B 1 11 ? 10.32 6.707 -0.474 1 93.12 11 LEU B N 1
ATOM 740 C CA . LEU B 1 11 ? 9.367 7.277 -1.424 1 93.12 11 LEU B CA 1
ATOM 741 C C . LEU B 1 11 ? 8.031 7.574 -0.747 1 93.12 11 LEU B C 1
ATOM 743 O O . LEU B 1 11 ? 7.438 8.625 -0.976 1 93.12 11 LEU B O 1
ATOM 747 N N . VAL B 1 12 ? 7.598 6.684 0.056 1 94.88 12 VAL B N 1
ATOM 748 C CA . VAL B 1 12 ? 6.332 6.848 0.768 1 94.88 12 VAL B CA 1
ATOM 749 C C . VAL B 1 12 ? 6.43 8.031 1.727 1 94.88 12 VAL B C 1
ATOM 751 O O . VAL B 1 12 ? 5.531 8.875 1.776 1 94.88 12 VAL B O 1
ATOM 754 N N . ALA B 1 13 ? 7.496 8.031 2.455 1 94.81 13 ALA B N 1
ATOM 755 C CA . ALA B 1 13 ? 7.707 9.125 3.4 1 94.81 13 ALA B CA 1
ATOM 756 C C . ALA B 1 13 ? 7.703 10.477 2.686 1 94.81 13 ALA B C 1
ATOM 758 O O . ALA B 1 13 ? 7.059 11.422 3.143 1 94.81 13 ALA B O 1
ATOM 759 N N . GLN B 1 14 ? 8.375 10.555 1.62 1 94.94 14 GLN B N 1
ATOM 760 C CA . GLN B 1 14 ? 8.453 11.781 0.843 1 94.94 14 GLN B CA 1
ATOM 761 C C . GLN B 1 14 ? 7.082 12.188 0.308 1 94.94 14 GLN B C 1
ATOM 763 O O . GLN B 1 14 ? 6.727 13.367 0.32 1 94.94 14 GLN B O 1
ATOM 768 N N . ARG B 1 15 ? 6.344 11.227 -0.158 1 96.25 15 ARG B N 1
ATOM 769 C CA . ARG B 1 15 ? 5 11.484 -0.668 1 96.25 15 ARG B CA 1
ATOM 770 C C . ARG B 1 15 ? 4.098 12.047 0.424 1 96.25 15 ARG B C 1
ATOM 772 O O . ARG B 1 15 ? 3.35 13 0.19 1 96.25 15 ARG B O 1
ATOM 779 N N . MET B 1 16 ? 4.145 11.461 1.561 1 97.06 16 MET B N 1
ATOM 780 C CA . MET B 1 16 ? 3.35 11.938 2.688 1 97.06 16 MET B CA 1
ATOM 781 C C . MET B 1 16 ? 3.711 13.383 3.033 1 97.06 16 MET B C 1
ATOM 783 O O . MET B 1 16 ? 2.828 14.211 3.254 1 97.06 16 MET B O 1
ATOM 787 N N . ARG B 1 17 ? 4.965 13.586 3.047 1 97.06 17 ARG B N 1
ATOM 788 C CA . ARG B 1 17 ? 5.441 14.938 3.338 1 97.06 17 ARG B CA 1
ATOM 789 C C . ARG B 1 17 ? 4.945 15.93 2.295 1 97.06 17 ARG B C 1
ATOM 791 O O . ARG B 1 17 ? 4.434 17 2.643 1 97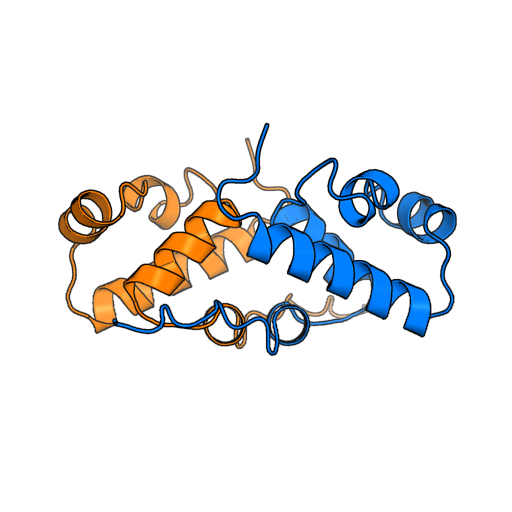.06 17 ARG B O 1
ATOM 798 N N . GLU B 1 18 ? 5.105 15.609 1.062 1 97.25 18 GLU B N 1
ATOM 799 C CA . GLU B 1 18 ? 4.695 16.484 -0.036 1 97.25 18 GLU B CA 1
ATOM 800 C C . GLU B 1 18 ? 3.211 16.812 0.058 1 97.25 18 GLU B C 1
ATOM 802 O O . GLU B 1 18 ? 2.826 17.984 -0.082 1 97.25 18 GLU B O 1
ATOM 807 N N . ILE B 1 19 ? 2.416 15.875 0.293 1 97.06 19 ILE B N 1
ATOM 808 C CA . ILE B 1 19 ? 0.973 16.062 0.368 1 97.06 19 ILE B CA 1
ATOM 809 C C . ILE B 1 19 ? 0.628 16.922 1.589 1 97.06 19 ILE B C 1
ATOM 811 O O . ILE B 1 19 ? -0.181 17.844 1.5 1 97.06 19 ILE B O 1
ATOM 815 N N . ARG B 1 20 ? 1.181 16.516 2.668 1 97.5 20 ARG B N 1
ATOM 816 C CA . ARG B 1 20 ? 0.945 17.281 3.879 1 97.5 20 ARG B CA 1
ATOM 817 C C . ARG B 1 20 ? 1.286 18.75 3.662 1 97.5 20 ARG B C 1
ATOM 819 O O . ARG B 1 20 ? 0.499 19.641 4.008 1 97.5 20 ARG B O 1
ATOM 826 N N . GLU B 1 21 ? 2.457 19.016 3.096 1 97.62 21 GLU B N 1
ATOM 827 C CA . GLU B 1 21 ? 2.943 20.375 2.871 1 97.62 21 GLU B CA 1
ATOM 828 C C . GLU B 1 21 ? 2.084 21.094 1.845 1 97.62 21 GLU B C 1
ATOM 830 O O . GLU B 1 21 ? 1.876 22.312 1.951 1 97.62 21 GLU B O 1
ATOM 835 N N . GLN B 1 22 ? 1.646 20.438 0.859 1 97.31 22 GLN B N 1
ATOM 836 C CA . GLN B 1 22 ? 0.773 21.016 -0.156 1 97.31 22 GLN B CA 1
ATOM 837 C C . GLN B 1 22 ? -0.505 21.562 0.467 1 97.31 22 GLN B C 1
ATOM 839 O O . GLN B 1 22 ? -1.095 22.516 -0.053 1 97.31 22 GLN B O 1
ATOM 844 N N . HIS B 1 23 ? -0.932 21.031 1.559 1 97.19 23 HIS B N 1
ATOM 845 C CA . HIS B 1 23 ? -2.143 21.453 2.25 1 97.19 23 HIS B CA 1
ATOM 846 C C . HIS B 1 23 ? -1.812 22.391 3.406 1 97.19 23 HIS B C 1
ATOM 848 O O . HIS B 1 23 ? -2.686 22.734 4.207 1 97.19 23 HIS B O 1
ATOM 854 N N . ASP B 1 24 ? -0.497 22.641 3.578 1 97.88 24 ASP B N 1
ATOM 855 C CA . ASP B 1 24 ? 0.012 23.547 4.598 1 97.88 24 ASP B CA 1
ATOM 856 C C . ASP B 1 24 ? -0.28 23.031 6 1 97.88 24 ASP B C 1
ATOM 858 O O . ASP B 1 24 ? -0.674 23.781 6.887 1 97.88 24 ASP B O 1
ATOM 862 N N . HIS B 1 25 ? -0.205 21.766 6.121 1 97.94 25 HIS B N 1
ATOM 863 C CA . HIS B 1 25 ? -0.41 21.141 7.43 1 97.94 25 HIS B CA 1
ATOM 864 C C . HIS B 1 25 ? 0.919 20.797 8.086 1 97.94 25 HIS B C 1
ATOM 866 O O . HIS B 1 25 ? 1.874 20.422 7.406 1 97.94 25 HIS B O 1
ATOM 872 N N . THR B 1 26 ? 0.876 20.969 9.359 1 97.56 26 THR B N 1
ATOM 873 C CA . THR B 1 26 ? 2.037 20.547 10.133 1 97.56 26 THR B CA 1
ATOM 874 C C . THR B 1 26 ? 1.939 19.062 10.477 1 97.56 26 THR B C 1
ATOM 876 O O . THR B 1 26 ? 0.872 18.453 10.344 1 97.56 26 THR B O 1
ATOM 879 N N . GLN B 1 27 ? 3.064 18.516 10.844 1 97.44 27 GLN B N 1
ATOM 880 C CA . GLN B 1 27 ? 3.061 17.125 11.297 1 97.44 27 GLN B CA 1
ATOM 881 C C . GLN B 1 27 ? 2.152 16.938 12.508 1 97.44 27 GLN B C 1
ATOM 883 O O . GLN B 1 27 ? 1.427 15.945 12.602 1 97.44 27 GLN B O 1
ATOM 888 N N . GLU B 1 28 ? 2.197 17.969 13.359 1 96.88 28 GLU B N 1
ATOM 889 C CA . GLU B 1 28 ? 1.386 17.953 14.57 1 96.88 28 GLU B CA 1
ATOM 890 C C . GLU B 1 28 ? -0.104 17.984 14.242 1 96.88 28 GLU B C 1
ATOM 892 O O . GLU B 1 28 ? -0.886 17.219 14.82 1 96.88 28 GLU B O 1
ATOM 897 N N . TYR B 1 29 ? -0.418 18.828 13.352 1 97.62 29 TYR B N 1
ATOM 898 C CA . TYR B 1 29 ? -1.81 18.938 12.93 1 97.62 29 TYR B CA 1
ATOM 899 C C . TYR B 1 29 ? -2.309 17.609 12.375 1 97.62 29 TYR B C 1
ATOM 901 O O . TYR B 1 29 ? -3.369 17.125 12.766 1 97.62 29 TYR B O 1
ATOM 909 N N . LEU B 1 30 ? -1.591 17.047 11.5 1 97.25 30 LEU B N 1
ATOM 910 C CA . LEU B 1 30 ? -1.967 15.781 10.867 1 97.25 30 LEU B CA 1
ATOM 911 C C . LEU B 1 30 ? -2.049 14.656 11.891 1 97.25 30 LEU B C 1
ATOM 913 O O . LEU B 1 30 ? -3.002 13.875 11.891 1 97.25 30 LEU B O 1
ATOM 917 N N . SER B 1 31 ? -1.076 14.594 12.734 1 97.25 31 SER B N 1
ATOM 918 C CA . SER B 1 31 ? -1.051 13.562 13.773 1 97.25 31 SER B CA 1
ATOM 919 C C . SER B 1 31 ? -2.256 13.68 14.695 1 97.25 31 SER B C 1
ATOM 921 O O . SER B 1 31 ? -2.877 12.68 15.047 1 97.25 31 SER B O 1
ATOM 923 N N . ASN B 1 32 ? -2.621 14.875 15.055 1 97.06 32 ASN B N 1
ATOM 924 C CA . ASN B 1 32 ? -3.75 15.125 15.945 1 97.06 32 ASN B CA 1
ATOM 925 C C . ASN B 1 32 ? -5.07 14.711 15.305 1 97.06 32 ASN B C 1
ATOM 927 O O . ASN B 1 32 ? -5.973 14.227 15.984 1 97.06 32 ASN B O 1
ATOM 931 N N . ASN B 1 33 ? -5.133 14.828 14.023 1 96.5 33 ASN B N 1
ATOM 932 C CA . ASN B 1 33 ? -6.395 14.602 13.328 1 96.5 33 ASN B CA 1
ATOM 933 C C . ASN B 1 33 ? -6.504 13.172 12.812 1 96.5 33 ASN B C 1
ATOM 935 O O . ASN B 1 33 ? -7.605 12.664 12.586 1 96.5 33 ASN B O 1
ATOM 939 N N . THR B 1 34 ? -5.406 12.484 12.68 1 96.06 34 THR B N 1
ATOM 940 C CA . THR B 1 34 ? -5.434 11.156 12.078 1 96.06 34 THR B CA 1
ATOM 941 C C . THR B 1 34 ? -4.898 10.109 13.055 1 96.06 34 THR B C 1
ATOM 943 O O . THR B 1 34 ? -5.066 8.906 12.836 1 96.06 34 THR B O 1
ATOM 946 N N . HIS B 1 35 ? -4.086 10.57 14.039 1 96.31 35 HIS B N 1
ATOM 947 C CA . HIS B 1 35 ? -3.438 9.711 15.023 1 96.31 35 HIS B CA 1
ATOM 948 C C . HIS B 1 35 ? -2.311 8.898 14.391 1 96.31 35 HIS B C 1
ATOM 950 O O . HIS B 1 35 ? -1.937 7.84 14.898 1 96.31 35 HIS B O 1
ATOM 956 N N . LEU B 1 36 ? -1.866 9.359 13.336 1 96.56 36 LEU B N 1
ATOM 957 C CA . LEU B 1 36 ? -0.715 8.75 12.68 1 96.56 36 LEU B CA 1
ATOM 958 C C . LEU B 1 36 ? 0.589 9.297 13.25 1 96.56 36 LEU B C 1
ATOM 960 O O . LEU B 1 36 ? 0.645 10.453 13.68 1 96.56 36 LEU B O 1
ATOM 964 N N . LYS B 1 37 ? 1.542 8.453 13.141 1 95.75 37 LYS B N 1
ATOM 965 C CA . LYS B 1 37 ? 2.865 8.867 13.602 1 95.75 37 LYS B CA 1
ATOM 966 C C . LYS B 1 37 ? 3.668 9.5 12.469 1 95.75 37 LYS B C 1
ATOM 968 O O . LYS B 1 37 ? 4.723 8.992 12.086 1 95.75 37 LYS B O 1
ATOM 973 N N . ILE B 1 38 ? 3.283 10.641 12.164 1 96.56 38 ILE B N 1
ATOM 974 C CA . ILE B 1 38 ? 3.768 11.305 10.961 1 96.56 38 ILE B CA 1
ATOM 975 C C . ILE B 1 38 ? 5.258 11.602 11.094 1 96.56 38 ILE B C 1
ATOM 977 O O . ILE B 1 38 ? 6.031 11.383 10.156 1 96.56 38 ILE B O 1
ATOM 981 N N . TRP B 1 39 ? 5.688 12.07 12.188 1 95.56 39 TRP B N 1
ATOM 982 C CA . TRP B 1 39 ? 7.098 12.375 12.422 1 95.56 39 TRP B CA 1
ATOM 983 C C . TRP B 1 39 ? 7.965 11.141 12.188 1 95.56 39 TRP B C 1
ATOM 985 O O . TRP B 1 39 ? 9.008 11.219 11.523 1 95.56 39 TRP B O 1
ATOM 995 N N . ASP B 1 40 ? 7.539 10.031 12.703 1 95.62 40 ASP B N 1
ATOM 996 C CA . ASP B 1 40 ? 8.281 8.781 12.57 1 95.62 40 ASP B CA 1
ATOM 997 C C . ASP B 1 40 ? 8.359 8.336 11.109 1 95.62 40 ASP B C 1
ATOM 999 O O . ASP B 1 40 ? 9.383 7.812 10.664 1 95.62 40 ASP B O 1
ATOM 1003 N N . TYR B 1 41 ? 7.316 8.555 10.367 1 94.62 41 TYR B N 1
ATOM 1004 C CA . TYR B 1 41 ? 7.273 8.148 8.961 1 94.62 41 TYR B CA 1
ATOM 1005 C C . TYR B 1 41 ? 8.18 9.023 8.109 1 94.62 41 TYR B C 1
ATOM 1007 O O . TYR B 1 41 ? 8.977 8.523 7.316 1 94.62 41 TYR B O 1
ATOM 1015 N N . GLU B 1 42 ? 8.102 10.266 8.398 1 95 42 GLU B N 1
ATOM 1016 C CA . GLU B 1 42 ? 8.805 11.227 7.547 1 95 42 GLU B CA 1
ATOM 1017 C C . GLU B 1 42 ? 10.297 11.258 7.859 1 95 42 GLU B C 1
ATOM 1019 O O . GLU B 1 42 ? 11.094 11.75 7.059 1 95 42 GLU B O 1
ATOM 1024 N N . SER B 1 43 ? 10.602 10.766 9.016 1 92.88 43 SER B N 1
ATOM 1025 C CA . SER B 1 43 ? 12.008 10.68 9.375 1 92.88 43 SER B CA 1
ATOM 1026 C C . SER B 1 43 ? 12.578 9.297 9.047 1 92.88 43 SER B C 1
ATOM 1028 O O . SER B 1 43 ? 13.719 8.992 9.383 1 92.88 43 SER B O 1
ATOM 1030 N N . GLU B 1 44 ? 11.789 8.461 8.516 1 87.56 44 GLU B N 1
ATOM 1031 C CA . GLU B 1 44 ? 12.156 7.125 8.062 1 87.56 44 GLU B CA 1
ATOM 1032 C C . GLU B 1 44 ? 12.578 6.246 9.234 1 87.56 44 GLU B C 1
ATOM 1034 O O . GLU B 1 44 ? 13.43 5.359 9.078 1 87.56 44 GLU B O 1
ATOM 1039 N N . GLN B 1 45 ? 12.07 6.656 10.359 1 88.12 45 GLN B N 1
ATOM 1040 C CA . GLN B 1 45 ? 12.312 5.848 11.547 1 88.12 45 GLN B CA 1
ATOM 1041 C C . GLN B 1 45 ? 11.375 4.641 11.594 1 88.12 45 GLN B C 1
ATOM 1043 O O . GLN B 1 45 ? 11.742 3.586 12.117 1 88.12 45 GLN B O 1
ATOM 1048 N N . LYS B 1 46 ? 10.211 4.84 11.078 1 90.25 46 LYS B N 1
ATOM 1049 C CA . LYS B 1 46 ? 9.211 3.779 10.984 1 90.25 46 LYS B CA 1
ATOM 1050 C C . LYS B 1 46 ? 8.609 3.725 9.578 1 90.25 46 LYS B C 1
ATOM 1052 O O . LYS B 1 46 ? 8.508 4.746 8.898 1 90.25 46 LYS B O 1
ATOM 1057 N N . PHE B 1 47 ? 8.273 2.555 9.18 1 88.19 47 PHE B N 1
ATOM 1058 C CA . PHE B 1 47 ? 7.598 2.396 7.898 1 88.19 47 PHE B CA 1
ATOM 1059 C C . PHE B 1 47 ? 6.086 2.318 8.094 1 88.19 47 PHE B C 1
ATOM 1061 O O . PHE B 1 47 ? 5.602 1.521 8.898 1 88.19 47 PHE B O 1
ATOM 1068 N N . PRO B 1 48 ? 5.445 3.217 7.402 1 93.06 48 PRO B N 1
ATOM 1069 C CA . PRO B 1 48 ? 3.988 3.148 7.539 1 93.06 48 PRO B CA 1
ATOM 1070 C C . PRO B 1 48 ? 3.4 1.86 6.969 1 93.06 48 PRO B C 1
ATOM 1072 O O . PRO B 1 48 ? 3.885 1.352 5.957 1 93.06 48 PRO B O 1
ATOM 1075 N N . SER B 1 49 ? 2.428 1.374 7.699 1 91.25 49 SER B N 1
ATOM 1076 C CA . SER B 1 49 ? 1.688 0.224 7.191 1 91.25 49 SER B CA 1
ATOM 1077 C C . SER B 1 49 ? 0.686 0.639 6.117 1 91.25 49 SER B C 1
ATOM 1079 O O . SER B 1 49 ? 0.442 1.831 5.918 1 91.25 49 SER B O 1
ATOM 1081 N N . LEU B 1 50 ? 0.178 -0.337 5.496 1 92.62 50 LEU B N 1
ATOM 1082 C CA . LEU B 1 50 ? -0.868 -0.047 4.52 1 92.62 50 LEU B CA 1
ATOM 1083 C C . LEU B 1 50 ? -2.072 0.602 5.191 1 92.62 50 LEU B C 1
ATOM 1085 O O . LEU B 1 50 ? -2.729 1.465 4.602 1 92.62 50 LEU B O 1
ATOM 1089 N N . GLY B 1 51 ? -2.365 0.178 6.375 1 91.56 51 GLY B N 1
ATOM 1090 C CA . GL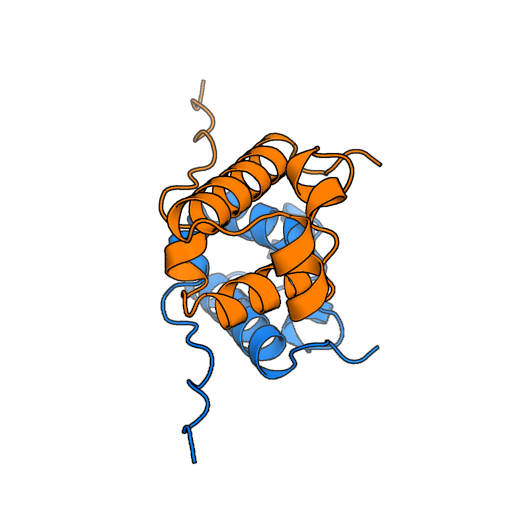Y B 1 51 ? -3.443 0.787 7.141 1 91.56 51 GLY B CA 1
ATOM 1091 C C . GLY B 1 51 ? -3.223 2.264 7.41 1 91.56 51 GLY B C 1
ATOM 1092 O O . GLY B 1 51 ? -4.141 3.07 7.258 1 91.56 51 GLY B O 1
ATOM 1093 N N . SER B 1 52 ? -2.014 2.586 7.77 1 94 52 SER B N 1
ATOM 1094 C CA . SER B 1 52 ? -1.686 3.98 8.039 1 94 52 SER B CA 1
ATOM 1095 C C . SER B 1 52 ? -1.752 4.82 6.77 1 94 52 SER B C 1
ATOM 1097 O O . SER B 1 52 ? -2.232 5.957 6.793 1 94 52 SER B O 1
ATOM 1099 N N . ILE B 1 53 ? -1.282 4.23 5.73 1 94.75 53 ILE B N 1
ATOM 1100 C CA . ILE B 1 53 ? -1.301 4.938 4.453 1 94.75 53 ILE B CA 1
ATOM 1101 C C . ILE B 1 53 ? -2.744 5.16 4.008 1 94.75 53 ILE B C 1
ATOM 1103 O O . ILE B 1 53 ? -3.088 6.238 3.516 1 94.75 53 ILE B O 1
ATOM 1107 N N . SER B 1 54 ? -3.566 4.199 4.203 1 93.38 54 SER B N 1
ATOM 1108 C CA . SER B 1 54 ? -4.98 4.316 3.854 1 93.38 54 SER B CA 1
ATOM 1109 C C . SER B 1 54 ? -5.656 5.426 4.652 1 93.38 54 SER B C 1
ATOM 1111 O O . SER B 1 54 ? -6.438 6.203 4.105 1 93.38 54 SER B O 1
ATOM 1113 N N . LYS B 1 55 ? -5.367 5.477 5.895 1 93.25 55 LYS B N 1
ATOM 1114 C CA . LYS B 1 55 ? -5.914 6.523 6.75 1 93.25 55 LYS B CA 1
ATOM 1115 C C . LYS B 1 55 ? -5.461 7.906 6.289 1 93.25 55 LYS B C 1
ATOM 1117 O O . LYS B 1 55 ? -6.254 8.852 6.273 1 93.25 55 LYS B O 1
ATOM 1122 N N . PHE B 1 56 ? -4.211 7.961 5.984 1 95.31 56 PHE B N 1
ATOM 1123 C CA . PHE B 1 56 ? -3.643 9.195 5.465 1 95.31 56 PHE B CA 1
ATOM 1124 C C . PHE B 1 56 ? -4.371 9.633 4.199 1 95.31 56 PHE B C 1
ATOM 1126 O O . PHE B 1 56 ? -4.766 10.797 4.074 1 95.31 56 PHE B O 1
ATOM 1133 N N . CYS B 1 57 ? -4.562 8.75 3.324 1 95.38 57 CYS B N 1
ATOM 1134 C CA . CYS B 1 57 ? -5.234 9.023 2.057 1 95.38 57 CYS B CA 1
ATOM 1135 C C . CYS B 1 57 ? -6.684 9.438 2.285 1 95.38 57 CYS B C 1
ATOM 1137 O O . CYS B 1 57 ? -7.188 10.344 1.616 1 95.38 57 CYS B O 1
ATOM 1139 N N . GLU B 1 58 ? -7.328 8.812 3.201 1 92.81 58 GLU B N 1
ATOM 1140 C CA . GLU B 1 58 ? -8.711 9.156 3.537 1 92.81 58 GLU B CA 1
ATOM 1141 C C . GLU B 1 58 ? -8.812 10.586 4.059 1 92.81 58 GLU B C 1
ATOM 1143 O O . GLU B 1 58 ? -9.711 11.328 3.67 1 92.81 58 GLU B O 1
ATOM 1148 N N . PHE B 1 59 ? -7.902 10.852 4.863 1 94.75 59 PHE B N 1
ATOM 1149 C CA . PHE B 1 59 ? -7.895 12.188 5.457 1 94.75 59 PHE B CA 1
ATOM 1150 C C . PHE B 1 59 ? -7.77 13.258 4.379 1 94.75 59 PHE B C 1
ATOM 1152 O O . PHE B 1 59 ? -8.453 14.281 4.434 1 94.75 59 PHE B O 1
ATOM 1159 N N . TYR B 1 60 ? -6.93 13 3.342 1 96.44 60 TYR B N 1
ATOM 1160 C CA . TYR B 1 60 ? -6.66 14 2.312 1 96.44 60 TYR B CA 1
ATOM 1161 C C . TYR B 1 60 ? -7.527 13.758 1.083 1 96.44 60 TYR B C 1
ATOM 1163 O O . TYR B 1 60 ? -7.367 14.438 0.062 1 96.44 60 TYR B O 1
ATOM 1171 N N . ASP B 1 61 ? -8.336 12.812 1.109 1 93.75 61 ASP B N 1
ATOM 1172 C CA . ASP B 1 61 ? -9.25 12.477 0.022 1 93.75 61 ASP B CA 1
ATOM 1173 C C . ASP B 1 61 ? -8.477 12.164 -1.261 1 93.75 61 ASP B C 1
ATOM 1175 O O . ASP B 1 61 ? -8.766 12.727 -2.316 1 93.75 61 ASP B O 1
ATOM 1179 N N . ILE B 1 62 ? -7.547 11.297 -1.108 1 93.62 62 ILE B N 1
ATOM 1180 C CA . ILE B 1 62 ? -6.77 10.82 -2.246 1 93.62 62 ILE B CA 1
ATOM 1181 C C . ILE B 1 62 ? -6.852 9.305 -2.328 1 93.62 62 ILE B C 1
ATOM 1183 O O . ILE B 1 62 ? -6.973 8.625 -1.304 1 93.62 62 ILE B O 1
ATOM 1187 N N . SER B 1 63 ? -6.828 8.852 -3.547 1 93.69 63 SER B N 1
ATOM 1188 C CA . SER B 1 63 ? -6.867 7.402 -3.727 1 93.69 63 SER B CA 1
ATOM 1189 C C . SER B 1 63 ? -5.488 6.785 -3.518 1 93.69 63 SER B C 1
ATOM 1191 O O . SER B 1 63 ? -4.469 7.461 -3.658 1 93.69 63 SER B O 1
ATOM 1193 N N . LEU B 1 64 ? -5.438 5.57 -3.191 1 94.69 64 LEU B N 1
ATOM 1194 C CA . LEU B 1 64 ? -4.172 4.852 -3.096 1 94.69 64 LEU B CA 1
ATOM 1195 C C . LEU B 1 64 ? -3.451 4.84 -4.438 1 94.69 64 LEU B C 1
ATOM 1197 O O . LEU B 1 64 ? -2.223 4.945 -4.488 1 94.69 64 LEU B O 1
ATOM 1201 N N . GLU B 1 65 ? -4.223 4.703 -5.453 1 94.25 65 GLU B N 1
ATOM 1202 C CA . GLU B 1 65 ? -3.676 4.789 -6.801 1 94.25 65 GLU B CA 1
ATOM 1203 C C . GLU B 1 65 ? -2.908 6.094 -7.008 1 94.25 65 GLU B C 1
ATOM 1205 O O . GLU B 1 65 ? -1.753 6.078 -7.434 1 94.25 65 GLU B O 1
ATOM 1210 N N . ASP B 1 66 ? -3.531 7.137 -6.594 1 93.88 66 ASP B N 1
ATOM 1211 C CA . ASP B 1 66 ? -2.91 8.453 -6.746 1 93.88 66 ASP B CA 1
ATOM 1212 C C . ASP B 1 66 ? -1.719 8.609 -5.805 1 93.88 66 ASP B C 1
ATOM 1214 O O . ASP B 1 66 ? -0.707 9.203 -6.168 1 93.88 66 ASP B O 1
ATOM 1218 N N . PHE B 1 67 ? -1.876 8.125 -4.664 1 95.62 67 PHE B N 1
ATOM 1219 C CA . PHE B 1 67 ? -0.805 8.211 -3.678 1 95.62 67 PHE B CA 1
ATOM 1220 C C . PHE B 1 67 ? 0.46 7.535 -4.188 1 95.62 67 PHE B C 1
ATOM 1222 O O . PHE B 1 67 ? 1.562 8.062 -4.031 1 95.62 67 PHE B O 1
ATOM 1229 N N . PHE B 1 68 ? 0.28 6.41 -4.867 1 95.19 68 PHE B N 1
ATOM 1230 C CA . PHE B 1 68 ? 1.437 5.633 -5.293 1 95.19 68 PHE B CA 1
ATOM 1231 C C . PHE B 1 68 ? 1.813 5.965 -6.73 1 95.19 68 PHE B C 1
ATOM 1233 O O . PHE B 1 68 ? 2.693 5.324 -7.312 1 95.19 68 PHE B O 1
ATOM 1240 N N . ALA B 1 69 ? 1.16 6.906 -7.234 1 92.94 69 ALA B N 1
ATOM 1241 C CA . ALA B 1 69 ? 1.426 7.285 -8.617 1 92.94 69 ALA B CA 1
ATOM 1242 C C . ALA B 1 69 ? 2.889 7.684 -8.812 1 92.94 69 ALA B C 1
ATOM 1244 O O . ALA B 1 69 ? 3.428 8.477 -8.031 1 92.94 69 ALA B O 1
ATOM 1245 N N . GLY B 1 70 ? 3.502 6.965 -9.773 1 87.44 70 GLY B N 1
ATOM 1246 C CA . GLY B 1 70 ? 4.855 7.355 -10.141 1 87.44 70 GLY B CA 1
ATOM 1247 C C . GLY B 1 70 ? 5.918 6.719 -9.258 1 87.44 70 GLY B C 1
ATOM 1248 O O . GLY B 1 70 ? 7.113 6.949 -9.461 1 87.44 70 GLY B O 1
ATOM 1249 N N . MET B 1 71 ? 5.496 5.984 -8.266 1 83.56 71 MET B N 1
ATOM 1250 C CA . MET B 1 71 ? 6.473 5.352 -7.383 1 83.56 71 MET B CA 1
ATOM 1251 C C . MET B 1 71 ? 7.07 4.105 -8.031 1 83.56 71 MET B C 1
ATOM 1253 O O . MET B 1 71 ? 6.367 3.119 -8.258 1 83.56 71 MET B O 1
ATOM 1257 N N . THR B 1 72 ? 7.781 4.316 -9.031 1 67.88 72 THR B N 1
ATOM 1258 C CA . THR B 1 72 ? 8.336 3.217 -9.812 1 67.88 72 THR B CA 1
ATOM 1259 C C . THR B 1 72 ? 9.602 2.67 -9.156 1 67.88 72 THR B C 1
ATOM 1261 O O . THR B 1 72 ? 10.32 3.402 -8.477 1 67.88 72 THR B O 1
ATOM 1264 N N . TYR B 1 73 ? 9.422 1.299 -8.758 1 58.94 73 TYR B N 1
ATOM 1265 C CA . TYR B 1 73 ? 10.688 0.684 -8.391 1 58.94 73 TYR B CA 1
ATOM 1266 C C . TYR B 1 73 ? 11.75 0.929 -9.453 1 58.94 73 TYR B C 1
ATOM 1268 O O . TYR B 1 73 ? 11.43 1.064 -10.641 1 58.94 73 TYR B O 1
ATOM 1276 N N . PRO B 1 74 ? 12.914 1.38 -8.992 1 49.53 74 PRO B N 1
ATOM 1277 C CA . PRO B 1 74 ? 13.922 1.382 -10.055 1 49.53 74 PRO B CA 1
ATOM 1278 C C . PRO B 1 74 ? 13.969 0.06 -10.82 1 49.53 74 PRO B C 1
ATOM 1280 O O . PRO B 1 74 ? 13.914 -1.012 -10.211 1 49.53 74 PRO B O 1
ATOM 1283 N N . LYS B 1 75 ? 13.102 0.037 -11.898 1 45.84 75 LYS B N 1
ATOM 1284 C CA . LYS B 1 75 ? 13.344 -1.155 -12.711 1 45.84 75 LYS B CA 1
ATOM 1285 C C . LYS B 1 75 ? 14.789 -1.621 -12.586 1 45.84 75 LYS B C 1
ATOM 1287 O O . LYS B 1 75 ? 15.711 -0.801 -12.562 1 45.84 75 LYS B O 1
ATOM 1292 N N . GLY B 1 76 ? 15.109 -2.588 -11.773 1 40 76 GLY B N 1
ATOM 1293 C CA . GLY B 1 76 ? 16.453 -3.115 -12 1 40 76 GLY B CA 1
ATOM 1294 C C . GLY B 1 76 ? 16.906 -2.965 -13.438 1 40 76 GLY B C 1
ATOM 1295 O O . GLY B 1 76 ? 16.109 -3.084 -14.367 1 40 76 GLY B O 1
ATOM 1296 N N . GLN B 1 77 ? 17.656 -2.016 -13.68 1 37.12 77 GLN B N 1
ATOM 1297 C CA . GLN B 1 77 ? 18.516 -2.131 -14.852 1 37.12 77 GLN B CA 1
ATOM 1298 C C . GLN B 1 77 ? 18.875 -3.586 -15.125 1 37.12 77 GLN B C 1
ATOM 1300 O O . GLN B 1 77 ? 19.422 -4.266 -14.25 1 37.12 77 GLN B O 1
ATOM 1305 N N . LYS B 1 78 ? 17.891 -4.535 -15.516 1 36.59 78 LYS B N 1
ATOM 1306 C CA . LYS B 1 78 ? 18.562 -5.688 -16.109 1 36.59 78 LYS B CA 1
ATOM 1307 C C . LYS B 1 78 ? 19.984 -5.324 -16.547 1 36.59 78 LYS B C 1
ATOM 1309 O O . LYS B 1 78 ? 20.172 -4.453 -17.391 1 36.59 78 LYS B O 1
ATOM 1314 N N . LYS B 1 79 ? 20.984 -5.473 -15.664 1 30.08 79 LYS B N 1
ATOM 1315 C CA . LYS B 1 79 ? 22.25 -5.672 -16.359 1 30.08 79 LYS B CA 1
ATOM 1316 C C . LYS B 1 79 ? 22.141 -6.785 -17.391 1 30.08 79 LYS B C 1
ATOM 1318 O O . LYS B 1 79 ? 21.453 -7.785 -17.172 1 30.08 79 LYS B O 1
#

Radius of gyration: 15.9 Å; Cα contacts (8 Å, |Δi|>4): 147; chains: 2; bounding box: 47×46×32 Å

Solvent-accessible surface area (backbone atoms only — not comparable to full-atom values): 9286 Å² total; per-residue (Å²): 129,79,64,95,48,59,68,58,46,50,51,50,22,50,47,53,49,51,54,37,50,75,69,71,47,49,59,66,57,49,21,72,74,68,69,46,63,46,65,41,28,61,66,66,73,40,74,73,44,50,66,54,50,49,51,52,25,59,74,69,73,46,45,56,21,64,67,31,50,84,55,62,68,75,67,70,70,77,124,131,78,63,93,47,59,68,58,45,50,52,50,21,50,48,53,48,51,53,38,50,74,70,71,47,49,59,65,57,48,22,73,74,68,70,45,65,46,65,40,27,62,65,66,73,41,74,72,44,50,67,54,48,50,51,53,25,58,74,69,72,44,46,56,20,63,69,30,51,85,55,61,70,76,66,69,70,78,122

InterPro domains:
  IPR001387 Cro/C1-type, helix-turn-helix domain [PS50943] (16-67)
  IPR001387 Cro/C1-type, helix-turn-helix domain [cd00093] (13-67)
  IPR010982 Lambda repressor-like, DNA-binding domain superfamily [G3DSA:1.10.260.40] (11-78)
  IPR010982 Lambda repressor-like, DNA-binding domain superfamily [SSF47413] (9-72)

pLDDT: mean 87.3, std 16.69, range [30.08, 97.94]

Secondary structure (DSSP, 8-state):
---S-HHHH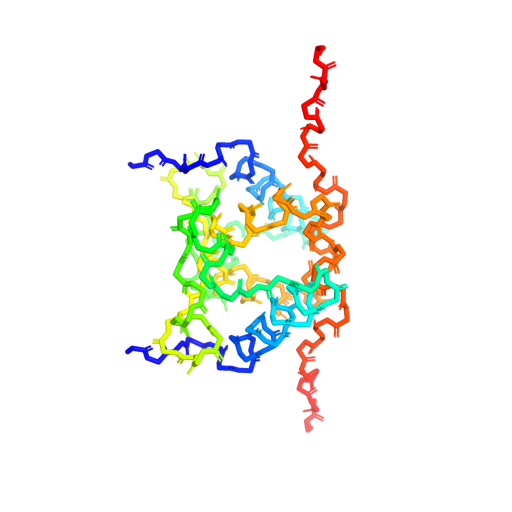HHHHHHHHHHHHHTT--HHHHHHHH---HHHHHTTSSPPPHHHHHHHHHHHT--HHHHTTT---------/---S-HHHHHHHHHHHHHHHHHTT--HHHHHHHH---HHHHHTTSSPPPHHHHHHHHHHHT--HHHHTTT---------

Foldseek 3Di:
DDDPDLLLLQLLLVLLVVLCVVVPHDQVRLCVVQVDPNVCSNVSVDGDDPVSVVSSCVVSVHDPCRSCPPVDDPPPPPD/DDDPDLLLLQLLLVLLVVLCVVVPHDQVRLCVVQVDPNVCSNVSVDGDDPVSVVSSCVVSVHDPCRSCPPVDDPPPPPD

Organism: NCBI:txid214856

Nearest PDB structures (foldseek):
  4i6u-assembly1_A  TM=8.271E-01  e=3.289E-03  Enterobacter sp. RFL1396
  3g5g-assembly5_J  TM=8.946E-01  e=6.992E-03  Enterobacter sp. RFL1396
  3clc-assembly1_D  TM=8.820E-01  e=9.904E-03  unclassified
  4fbi-assembly2_C  TM=8.888E-01  e=1.050E-02  Enterobacter sp. RFL1396
  4ghj-assembly1_A  TM=7.258E-01  e=1.700E-01  Vibrio vulnificus CMCP6

Sequence (158 aa):
MKPTNPILVNLVAQRMREIREQHDHTQEYLSNNTHLKIWDYESEQKFPSLGSISKFCEFYDISLEDFFAGMTYPKGQKKMKPTNPILVNLVAQRMREIREQHDHTQEYLSNNTHLKIWDYESEQKFPSLGSISKFCEFYDISLEDFFAGMTYPKGQKK

=== Feature glossary ===
Key to the feature types in this record:

pLDDT. pLDDT is the predicted lDDT-Cα score: AlphaFold's confidence that the local environment of each residue (all inter-atomic distances within 15 Å) is correctly placed. It is a per-residue number between 0 and 100, with higher meaning more reliable.

Radius of gyration, Cα contacts, bounding box. The geometric summary reports three shape descriptors. Rg (radius of gyration) measures how spread out the Cα atoms are about their centre of mass; compact globular proteins have small Rg, elongated or unfolded ones large. Cα contacts (<8 Å, |i−j|>4) count long-range residue pairs in spatial proximity — high for tightly packed folds, near zero for rods or random coil. The bounding-box extents give the protein's footprint along x, y, z in Å.

Backbone torsions (φ/ψ). Backbone dihedral angles. Every residue except chain termini has a φ (preceding-C → N → Cα → C) and a ψ (N → Cα → C → next-N). They are reported in degrees following the IUPAC sign convention. Secondary structure is essentially a statement about which (φ, ψ) basin each residue occupies.

Contact-map, Ramachandran, and PAE plots. Plot images: a contact map (which residues are close in 3D, as an N×N binary image), a Ramachandran scatter (backbone torsion angles, revealing secondary-structure composition at a glance), and — for AlphaFold structures — a PAE heatmap (pairwise prediction confidence).

Predicted aligned error. Predicted Aligned Error (PAE) is an AlphaFold confidence matrix: entry (i, j) is the expected error in the position of residue j, in ångströms, when the prediction is superimposed on the true structure at residue i. Low PAE within a block of residues means that block is internally rigid and well-predicted; high PAE between two blocks means their relative placement is uncertain even if each block individually is confident.

Secondary structure (3-state, P-SEA). Three-state secondary structure (P-SEA) collapses the eight DSSP classes into helix (a), strand (b), and coil (c). P-SEA assigns these from Cα geometry alone — distances and angles — without requiring backbone oxygens, so it works on any Cα trace.

Solvent-accessible surface area. Solvent-accessible surface area (SASA) is the area in Å² traced out by the centre of a 1.4 Å probe sphere (a water molecule) rolled over the protein's van der Waals surface (Shrake–Rupley / Lee–Richards construction). Buried residues have near-zero SASA; fully exposed residues can exceed 200 Å². The total SASA scales roughly with the number of surface residues.

Foldseek 3Di. The Foldseek 3Di string encodes local tertiary geometry as a 20-letter alphabet — one character per residue — derived from the relative positions of nearby Cα atoms. Unlike the amino-acid sequence, 3Di is a direct function of the 3D structure, so two proteins with the same fold have similar 3Di strings even at low sequence identity.

B-factor. For experimental (PDB) structures, the B-factor (temperature factor) quantifies the positional spread of each atom in the crystal — a combination of thermal vibration and static disorder — in units of Å². High B-factors mark flexible loops or poorly resolved regions; low B-factors mark the rigid, well-ordered core.

mmCIF coordinates. The mmCIF block holds the 3D Cartesian coordinates of each backbone atom (N, Cα, C, O) in ångströms. mmCIF is the PDB's canonical archive format — a tagged-loop text representation of the atomic model.

InterPro / GO / CATH / organism. Functional annotations link the protein to curated databases. InterPro entries identify conserved domains and families by matching the sequence against member-database signatures (Pfam, PROSITE, CDD, …). Gene Ontology (GO) terms describe molecular function, biological process, and cellular component in a controlled vocabulary. CATH places the structure in a hierarchical fold classification (Class/Architecture/Topology/Homologous-superfamily). The organism is the source species.

Rendered structure images. Structure images are PyMOL renders from six orthogonal camera directions. Cartoon representation draws helices as coils and strands as arrows; sticks shows the backbone as bonds; surface shows the solvent-excluded envelope. Rainbow coloring maps sequence position to hue (blue→red, N→C); chain coloring assigns a distinct color per polypeptide.

Sequence. This is the polypeptide sequence — one letter per residue, N-terminus first. Length ranges from a few dozen residues for small domains to over a thousand for large multi-domain proteins.

Secondary structure (8-state, DSSP). The SS8 string is DSSP's per-residue secondary-structure call. α-helix (H) means an i→i+4 H-bond ladder; β-strand (E) means the residue participates in a β-sheet; 3₁₀ (G) and π (I) are tighter and wider helices; T/S are turns/bends; '-' is loop.

Nearest PDB structures. Structural nearest neighbors (via Foldseek easy-search vs the PDB). Reported per hit: target PDB id, E-value, and alignment TM-score. A TM-score above ~0.5 is the conventional threshold for 'same fold'.